Protein AF-A0A9R1XIL3-F1 (afdb_monomer)

Nearest PDB structures (foldseek):
  7jl5-assembly1_A  TM=6.194E-01  e=5.995E-02  Homo sapiens
  8i9v-assembly1_Ce  TM=3.393E-01  e=4.135E+00  Thermochaetoides thermophila DSM 1495

Organism: Lactuca sativa (NCBI:txid4236)

Radius of gyration: 28.96 Å; Cα contacts (8 Å, |Δi|>4): 85; chains: 1; bounding box: 72×38×78 Å

Solvent-accessible surface area (backbone atoms only — not comparable to full-atom values): 6858 Å² total; per-residue (Å²): 138,89,82,82,88,82,84,80,81,82,88,71,91,71,90,77,72,86,70,82,88,49,59,33,92,82,68,47,66,36,54,79,48,65,36,80,46,92,90,44,65,69,46,45,30,32,30,36,79,45,49,82,43,98,80,34,47,78,68,41,70,45,50,51,66,59,53,52,50,52,51,50,51,52,53,50,51,53,53,50,53,50,50,50,52,52,50,51,54,49,49,52,51,52,54,52,50,53,52,50,51,51,51,52,52,53,53,54,62,75,74,106

Foldseek 3Di:
DDDDDDDDDPPDDDDPPPDDQDADPVRDTWDKDADVDPVRHRFIKTADPCCVPPVSPRGDIDTPVVVVVVVVVVVVVVVVVVVVVVVVVVVVVVVVVVVVVVVVVVVVVVVD

Mean predicted aligned error: 10.84 Å

Structure (mmCIF, N/CA/C/O backbone):
data_AF-A0A9R1XIL3-F1
#
_entry.id   AF-A0A9R1XIL3-F1
#
loop_
_atom_site.group_PDB
_atom_site.id
_atom_site.type_symbol
_atom_site.label_atom_id
_atom_site.label_alt_id
_atom_site.label_comp_id
_atom_site.label_asym_id
_atom_site.label_entity_id
_atom_site.label_seq_id
_atom_site.pdbx_PDB_ins_code
_atom_site.Cartn_x
_atom_site.Cartn_y
_atom_site.Cartn_z
_atom_site.occupancy
_atom_site.B_iso_or_equiv
_atom_site.auth_seq_id
_atom_site.auth_comp_id
_atom_site.auth_asym_id
_atom_site.auth_atom_id
_atom_site.pdbx_PDB_model_num
ATOM 1 N N . MET A 1 1 ? -32.771 24.703 29.800 1.00 38.25 1 MET A N 1
ATOM 2 C CA . MET A 1 1 ? -31.981 23.903 30.759 1.00 38.25 1 MET A CA 1
ATOM 3 C C . MET A 1 1 ? -30.747 23.405 30.033 1.00 38.25 1 MET A C 1
ATOM 5 O O . MET A 1 1 ? -30.868 22.842 28.956 1.00 38.25 1 MET A O 1
ATOM 9 N N . THR A 1 2 ? -29.577 23.759 30.549 1.00 43.16 2 THR A N 1
ATOM 10 C CA . THR A 1 2 ? -28.245 23.519 29.982 1.00 43.16 2 THR A CA 1
ATOM 11 C C . THR A 1 2 ? -27.745 22.114 30.312 1.00 43.16 2 THR A C 1
ATOM 13 O O . THR A 1 2 ? -27.770 21.751 31.485 1.00 43.16 2 THR A O 1
ATOM 16 N N . THR A 1 3 ? -27.179 21.382 29.349 1.00 45.28 3 THR A N 1
ATOM 17 C CA . THR A 1 3 ? -26.292 20.242 29.646 1.00 45.28 3 THR A CA 1
ATOM 18 C C . THR A 1 3 ? -25.033 20.297 28.781 1.00 45.28 3 THR A C 1
ATOM 20 O O . THR A 1 3 ? -24.998 19.872 27.632 1.00 45.28 3 THR A O 1
ATOM 23 N N . SER A 1 4 ? -24.041 20.954 29.375 1.00 42.41 4 SER A N 1
ATOM 24 C CA . SER A 1 4 ? -22.590 20.753 29.364 1.00 42.41 4 SER A CA 1
ATOM 25 C C . SER A 1 4 ? -21.935 19.914 28.256 1.00 42.41 4 SER A C 1
ATOM 27 O O . SER A 1 4 ? -22.138 18.711 28.140 1.00 42.41 4 SER A O 1
ATOM 29 N N . LYS A 1 5 ? -21.012 20.579 27.547 1.00 46.72 5 LYS A N 1
ATOM 30 C CA . LYS A 1 5 ? -19.956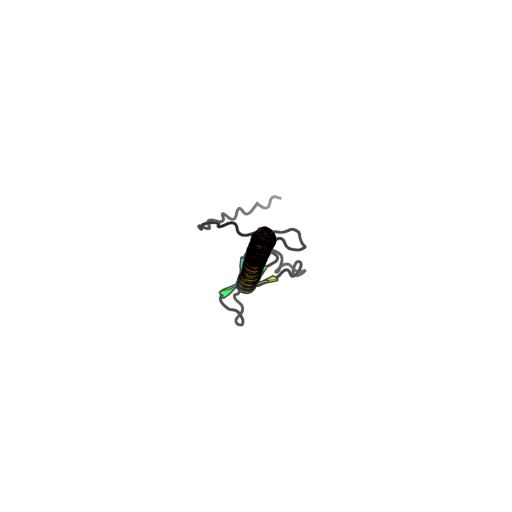 20.005 26.704 1.00 46.72 5 LYS A CA 1
ATOM 31 C C . LYS A 1 5 ? -18.963 19.196 27.548 1.00 46.72 5 LYS A C 1
ATOM 33 O O . LYS A 1 5 ? -18.369 19.736 28.480 1.00 46.72 5 LYS A O 1
ATOM 38 N N . SER A 1 6 ? -18.715 17.950 27.161 1.00 43.72 6 SER A N 1
ATOM 39 C CA . SER A 1 6 ? -17.647 17.111 27.716 1.00 43.72 6 SER A CA 1
ATOM 40 C C . SER A 1 6 ? -16.354 17.324 26.919 1.00 43.72 6 SER A C 1
ATOM 42 O O . SER A 1 6 ? -16.236 16.852 25.791 1.00 43.72 6 SER A O 1
ATOM 44 N N . ASN A 1 7 ? -15.373 18.031 27.489 1.00 50.66 7 ASN A N 1
ATOM 45 C CA . ASN A 1 7 ? -14.013 18.101 26.944 1.00 50.66 7 ASN A CA 1
ATOM 46 C C . ASN A 1 7 ? -13.231 16.848 27.361 1.00 50.66 7 ASN A C 1
ATOM 48 O O . ASN A 1 7 ? -12.761 16.756 28.495 1.00 50.66 7 ASN A O 1
ATOM 52 N N . SER A 1 8 ? -13.048 15.893 26.450 1.00 51.28 8 SER A N 1
ATOM 53 C CA . SER A 1 8 ? -12.093 14.800 26.643 1.00 51.28 8 SER A CA 1
ATOM 54 C C . SER A 1 8 ? -10.705 15.237 26.166 1.00 51.28 8 SER A C 1
ATOM 56 O O . SER A 1 8 ? -10.421 15.260 24.967 1.00 51.28 8 SER A O 1
ATOM 58 N N . SER A 1 9 ? -9.835 15.593 27.110 1.00 46.09 9 SER A N 1
ATOM 59 C CA . SER A 1 9 ? -8.418 15.867 26.858 1.00 46.09 9 SER A CA 1
ATOM 60 C C . SER A 1 9 ? -7.705 14.594 26.395 1.00 46.09 9 SER A C 1
ATOM 62 O O . SER A 1 9 ? -7.469 13.675 27.180 1.00 46.09 9 SER A O 1
ATOM 64 N N . TRP A 1 10 ? -7.355 14.530 25.110 1.00 48.75 10 TRP A N 1
ATOM 65 C CA . TRP A 1 10 ? -6.632 13.399 24.530 1.00 48.75 10 TRP A CA 1
ATOM 66 C C . TRP A 1 10 ? -5.122 13.584 24.717 1.00 48.75 10 TRP A C 1
ATOM 68 O O . TRP A 1 10 ? -4.408 14.058 23.834 1.00 48.75 10 TRP A O 1
ATOM 78 N N . SER A 1 11 ? -4.620 13.204 25.888 1.00 56.59 11 SER A N 1
ATOM 79 C CA . SER A 1 11 ? -3.183 13.168 26.176 1.00 56.59 11 SER A CA 1
ATOM 80 C C . SER A 1 11 ? -2.587 11.861 25.649 1.00 56.59 11 SER A C 1
ATOM 82 O O . SER A 1 11 ? -2.414 10.896 26.387 1.00 56.59 11 SER A O 1
ATOM 84 N N . GLY A 1 12 ? -2.325 11.807 24.342 1.00 40.25 12 GLY A N 1
ATOM 85 C CA . GLY A 1 12 ? -1.684 10.674 23.675 1.00 40.25 12 GLY A CA 1
ATOM 86 C C . GLY A 1 12 ? -0.361 11.086 23.045 1.00 40.25 12 GLY A C 1
ATOM 87 O O . GLY A 1 12 ? -0.332 11.623 21.938 1.00 40.25 12 GLY A O 1
ATOM 88 N N . THR A 1 13 ? 0.738 10.822 23.747 1.00 56.88 13 THR A N 1
ATOM 89 C CA . THR A 1 13 ? 2.096 10.831 23.195 1.00 56.88 13 THR A CA 1
ATOM 90 C C . THR A 1 13 ? 2.171 9.913 21.970 1.00 56.88 13 THR A C 1
ATOM 92 O O . THR A 1 13 ? 1.658 8.800 22.007 1.00 56.88 13 THR A O 1
ATOM 95 N N . SER A 1 14 ? 2.799 10.367 20.876 1.00 42.88 14 SER A N 1
ATOM 96 C CA . SER A 1 14 ? 3.638 9.552 19.972 1.00 42.88 14 SER A CA 1
ATOM 97 C C . SER A 1 14 ? 3.781 10.206 18.594 1.00 42.88 14 SER A C 1
ATOM 99 O O . SER A 1 14 ? 2.797 10.415 17.887 1.00 42.88 14 SER A O 1
ATOM 101 N N . ARG A 1 15 ? 5.037 10.490 18.221 1.00 48.03 15 ARG A N 1
ATOM 102 C CA . ARG A 1 15 ? 5.623 10.367 16.871 1.00 48.03 15 ARG A CA 1
ATOM 103 C C . ARG A 1 15 ? 4.607 10.063 15.754 1.00 48.03 15 ARG A C 1
ATOM 105 O O . ARG A 1 15 ? 4.517 8.934 15.272 1.00 48.03 15 ARG A O 1
ATOM 112 N N . ARG A 1 16 ? 3.853 11.069 15.302 1.00 48.88 16 ARG A N 1
ATOM 113 C CA . ARG A 1 16 ? 2.944 10.923 14.159 1.00 48.88 16 ARG A CA 1
ATOM 114 C C . ARG A 1 16 ? 3.759 10.938 12.866 1.00 48.88 16 ARG A C 1
ATOM 116 O O . ARG A 1 16 ? 3.867 11.961 12.203 1.00 48.88 16 ARG A O 1
ATOM 123 N N . LYS A 1 17 ? 4.325 9.789 12.485 1.00 51.31 17 LYS A N 1
ATOM 124 C CA . LYS A 1 17 ? 4.552 9.509 11.061 1.00 51.31 17 LYS A CA 1
ATOM 125 C C . LYS A 1 17 ? 3.171 9.507 10.410 1.00 51.31 17 LYS A C 1
ATOM 127 O O . LYS A 1 17 ? 2.375 8.636 10.739 1.00 51.31 17 LYS A O 1
ATOM 132 N N . ASN A 1 18 ? 2.905 10.531 9.602 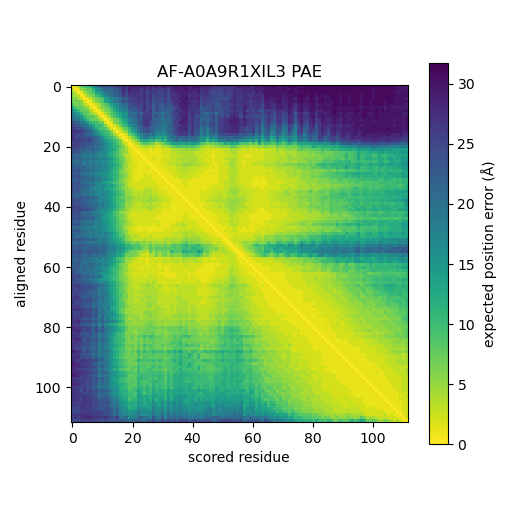1.00 53.12 18 ASN A N 1
ATOM 133 C CA . ASN A 1 18 ? 1.790 10.718 8.669 1.00 53.12 18 ASN A CA 1
ATOM 134 C C . ASN A 1 18 ? 0.873 9.485 8.503 1.00 53.12 18 ASN A C 1
ATOM 136 O O . ASN A 1 18 ? 1.021 8.728 7.547 1.00 53.12 18 ASN A O 1
ATOM 140 N N . ARG A 1 19 ? -0.040 9.243 9.454 1.00 65.25 19 ARG A N 1
ATOM 141 C CA . ARG A 1 19 ? -1.089 8.236 9.270 1.00 65.25 19 ARG A CA 1
ATOM 142 C C . ARG A 1 19 ? -2.160 8.886 8.416 1.00 65.25 19 ARG A C 1
ATOM 144 O O . ARG A 1 19 ? -2.687 9.926 8.803 1.00 65.25 19 ARG A O 1
ATOM 151 N N . GLU A 1 20 ? -2.437 8.275 7.275 1.00 76.44 20 GLU A N 1
ATOM 152 C CA . GLU A 1 20 ? -3.514 8.670 6.378 1.00 76.44 20 GLU A CA 1
ATOM 153 C C . GLU A 1 20 ? -4.831 8.828 7.155 1.00 76.44 20 GLU A C 1
ATOM 155 O O . GLU A 1 20 ? -5.182 8.000 8.010 1.00 76.44 20 GLU A O 1
ATOM 160 N N . ILE A 1 21 ? -5.523 9.941 6.900 1.00 87.06 21 ILE A N 1
ATOM 161 C CA . ILE A 1 21 ? -6.828 10.231 7.494 1.00 87.06 21 ILE A CA 1
ATOM 162 C C . ILE A 1 21 ? -7.866 9.464 6.679 1.00 87.06 21 ILE A C 1
ATOM 164 O O . ILE A 1 21 ? -8.308 9.924 5.632 1.00 87.06 21 ILE A O 1
ATOM 168 N N . ILE A 1 22 ? -8.253 8.294 7.176 1.00 90.69 22 ILE A N 1
ATOM 169 C CA . ILE A 1 22 ? -9.310 7.475 6.581 1.00 90.69 22 ILE A CA 1
ATOM 170 C C . ILE A 1 22 ? -10.657 7.909 7.158 1.00 90.69 22 ILE A C 1
ATOM 172 O O . ILE A 1 22 ? -10.791 8.070 8.376 1.00 90.69 22 ILE A O 1
ATOM 176 N N . ARG A 1 23 ? -11.647 8.098 6.282 1.00 94.38 23 ARG A N 1
ATOM 177 C CA . ARG A 1 23 ? -13.030 8.437 6.636 1.00 94.38 23 ARG A CA 1
ATOM 178 C C . ARG A 1 23 ? -13.968 7.302 6.249 1.00 94.38 23 ARG A C 1
ATOM 180 O O . ARG A 1 23 ? -13.727 6.620 5.256 1.00 94.38 23 ARG A O 1
ATOM 187 N N . CYS A 1 24 ? -15.026 7.108 7.026 1.00 94.81 24 CYS A N 1
ATOM 188 C CA . CYS A 1 24 ? -16.081 6.161 6.684 1.00 94.81 24 CYS A CA 1
ATOM 189 C C . CYS A 1 24 ? -17.134 6.817 5.782 1.00 94.81 24 CYS A C 1
ATOM 191 O O . CYS A 1 24 ? -17.077 8.019 5.518 1.00 94.81 24 CYS A O 1
ATOM 193 N N . SER A 1 25 ? -18.140 6.049 5.359 1.00 94.50 25 SER A N 1
ATOM 194 C CA . SER A 1 25 ? -19.252 6.557 4.545 1.00 94.50 25 SER A CA 1
ATOM 195 C C . SER A 1 25 ? -20.140 7.578 5.271 1.00 94.50 25 SER A C 1
ATOM 197 O O . SER A 1 25 ? -20.877 8.301 4.611 1.00 94.50 25 SER A O 1
ATOM 199 N N . CYS A 1 26 ? -20.043 7.696 6.602 1.00 92.81 26 CYS A N 1
ATOM 200 C CA . 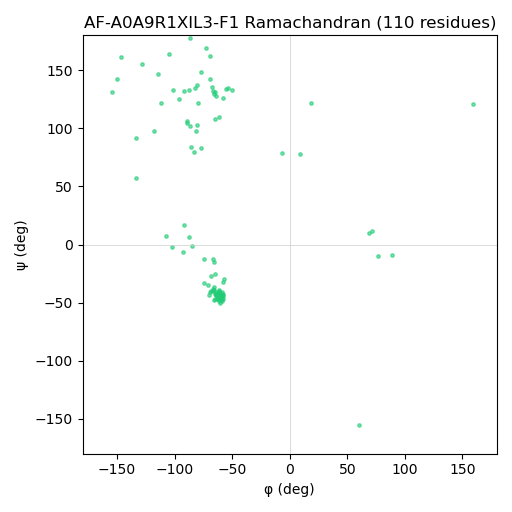CYS A 1 26 ? -20.670 8.790 7.360 1.00 92.81 26 CYS A CA 1
ATOM 201 C C . CYS A 1 26 ? -19.921 10.130 7.201 1.00 92.81 26 CYS A C 1
ATOM 203 O O . CYS A 1 26 ? -20.429 11.166 7.610 1.00 92.81 26 CYS A O 1
ATOM 205 N N . GLY A 1 27 ? -18.704 10.124 6.643 1.00 92.88 27 GLY A N 1
ATOM 206 C CA . GLY A 1 27 ? -17.818 11.292 6.553 1.00 92.88 27 GLY A CA 1
ATOM 207 C C . GLY A 1 27 ? -16.895 11.474 7.765 1.00 92.88 27 GLY A C 1
ATOM 208 O O . GLY A 1 27 ? -15.946 12.268 7.712 1.00 92.88 27 GLY A O 1
ATOM 209 N N . ASP A 1 28 ? -17.105 10.702 8.830 1.00 94.38 28 ASP A N 1
ATOM 210 C CA . ASP A 1 28 ? -16.317 10.770 10.057 1.00 94.38 28 ASP A CA 1
ATOM 211 C C . ASP A 1 28 ? -14.955 10.091 9.922 1.00 94.38 28 ASP A C 1
ATOM 213 O O . ASP A 1 28 ? -14.780 9.102 9.204 1.00 94.38 28 ASP A O 1
ATOM 217 N N . ILE A 1 29 ? -13.968 10.616 10.650 1.00 94.81 29 ILE A N 1
ATOM 218 C CA . ILE A 1 29 ? -12.630 10.020 10.723 1.00 94.81 29 ILE A CA 1
ATOM 219 C C . ILE A 1 29 ? -12.734 8.668 11.428 1.00 94.81 29 ILE A C 1
ATOM 221 O O . ILE A 1 29 ? -13.306 8.577 12.509 1.00 94.81 29 ILE A O 1
ATOM 225 N N . CYS A 1 30 ? -12.128 7.636 10.844 1.00 95.12 30 CYS A N 1
ATOM 226 C CA . CYS A 1 30 ? -12.076 6.298 11.422 1.00 95.12 30 CYS A CA 1
ATOM 227 C C . CYS A 1 30 ? -10.839 6.146 12.318 1.00 95.12 30 CYS A C 1
ATOM 229 O O . CYS A 1 30 ? -9.714 6.021 11.799 1.00 95.12 30 CYS A O 1
ATOM 231 N N . PRO A 1 31 ? -10.998 6.160 13.654 1.00 93.75 31 PRO A N 1
ATOM 232 C CA . PRO A 1 31 ? -9.893 5.916 14.565 1.00 93.75 31 PRO A CA 1
ATOM 233 C C . PRO A 1 31 ? -9.494 4.435 14.553 1.00 93.75 31 PRO A C 1
ATOM 235 O O . PRO A 1 31 ? -10.179 3.572 14.001 1.00 93.75 31 PRO A O 1
ATOM 238 N N . ILE A 1 32 ? -8.354 4.149 15.178 1.00 94.62 32 ILE A N 1
ATOM 239 C CA . ILE A 1 32 ? -7.884 2.781 15.391 1.00 94.62 32 ILE A CA 1
ATOM 240 C C . ILE A 1 32 ? -8.299 2.331 16.789 1.00 94.62 32 ILE A C 1
ATOM 242 O O . ILE A 1 32 ? -7.940 2.958 17.786 1.00 94.62 32 ILE A O 1
ATOM 246 N N . TYR A 1 33 ? -9.001 1.211 16.835 1.00 94.62 33 TYR A N 1
ATOM 247 C CA . TYR A 1 33 ? -9.437 0.504 18.024 1.00 94.62 33 TYR A CA 1
ATOM 248 C C . TYR A 1 33 ? -8.592 -0.749 18.258 1.00 94.62 33 TYR A C 1
ATOM 250 O O . TYR A 1 33 ? -7.899 -1.249 17.370 1.00 94.62 33 TYR A O 1
ATOM 258 N N . VAL A 1 34 ? -8.673 -1.276 19.478 1.00 96.69 34 VAL A N 1
ATOM 259 C CA . VAL A 1 34 ? -8.086 -2.560 19.868 1.00 96.69 34 VAL A CA 1
ATOM 260 C C . VAL A 1 34 ? -9.232 -3.521 20.154 1.00 96.69 34 VAL A C 1
ATOM 262 O O . VAL A 1 34 ? -10.070 -3.243 21.014 1.00 96.69 34 VAL A O 1
ATOM 265 N N . SER A 1 35 ? -9.278 -4.644 19.441 1.00 96.31 35 SER A N 1
ATOM 266 C CA . SER A 1 35 ? -10.292 -5.671 19.648 1.00 96.31 35 SER A CA 1
ATOM 267 C C . SER A 1 35 ? -10.148 -6.294 21.036 1.00 96.31 35 SER A C 1
ATOM 269 O O . SER A 1 35 ? -9.069 -6.713 21.458 1.00 96.31 35 SER A O 1
ATOM 271 N N . ARG A 1 36 ? -11.281 -6.369 21.735 1.00 95.75 36 ARG A N 1
ATOM 272 C CA . ARG A 1 36 ? -11.439 -7.051 23.028 1.00 95.75 36 ARG A CA 1
ATOM 273 C C . ARG A 1 36 ? -12.225 -8.356 22.893 1.00 95.75 36 ARG A C 1
ATOM 275 O O . ARG A 1 36 ? -12.595 -8.958 23.893 1.00 95.75 36 ARG A O 1
ATOM 282 N N . THR A 1 37 ? -12.513 -8.775 21.660 1.00 95.44 37 THR A N 1
ATOM 283 C CA . THR A 1 37 ? -13.246 -10.018 21.408 1.00 95.44 37 THR A CA 1
ATOM 284 C C . THR A 1 37 ? -12.375 -11.223 21.776 1.00 95.44 37 THR A C 1
ATOM 286 O O . THR A 1 37 ? -11.177 -11.197 21.478 1.00 95.44 37 THR A O 1
ATOM 289 N N . PRO A 1 38 ? -12.945 -12.304 22.343 1.00 97.31 38 PRO A N 1
ATOM 290 C CA . PRO A 1 38 ? -12.189 -13.525 22.632 1.00 97.31 38 PRO A CA 1
ATOM 291 C C . PRO A 1 38 ? -11.517 -14.133 21.394 1.00 97.31 38 PRO A C 1
ATOM 293 O O . PRO A 1 38 ? -10.463 -14.747 21.504 1.00 97.31 38 PRO A O 1
ATOM 296 N N . LYS A 1 39 ? -12.109 -13.937 20.207 1.00 97.44 39 LYS A N 1
ATOM 297 C CA . LYS A 1 39 ? -11.587 -14.441 18.929 1.00 97.44 39 LYS A CA 1
ATOM 298 C C . LYS A 1 39 ? -10.372 -13.658 18.420 1.00 97.44 39 LYS A C 1
ATOM 300 O O . LYS A 1 39 ? -9.514 -14.244 17.774 1.00 97.44 39 LYS A O 1
ATOM 305 N N . ASN A 1 40 ? -10.302 -12.348 18.680 1.00 96.81 40 ASN A N 1
ATOM 306 C CA . ASN A 1 40 ? -9.243 -11.476 18.157 1.00 96.81 40 ASN A CA 1
ATOM 307 C C . ASN A 1 40 ? -8.669 -10.563 19.259 1.00 96.81 40 ASN A C 1
ATOM 309 O O . ASN A 1 40 ? -8.742 -9.336 19.131 1.00 96.81 40 ASN A O 1
ATOM 313 N N . PRO A 1 41 ? -8.155 -11.100 20.374 1.00 97.44 41 PRO A N 1
ATOM 314 C CA . PRO A 1 41 ? -7.714 -10.281 21.496 1.00 97.44 41 PRO A CA 1
ATOM 315 C C . PRO A 1 41 ? -6.506 -9.422 21.101 1.00 97.44 41 PRO A C 1
ATOM 317 O O . PRO A 1 41 ? -5.530 -9.912 20.541 1.00 97.44 41 PRO A O 1
ATOM 320 N N . GLY A 1 42 ? -6.569 -8.117 21.367 1.00 97.44 42 GLY A N 1
ATOM 321 C CA . GLY A 1 42 ? -5.455 -7.192 21.140 1.00 97.44 42 GLY A CA 1
ATOM 322 C C . GLY A 1 42 ? -5.214 -6.786 19.679 1.00 97.44 42 GLY A C 1
ATOM 323 O O . GLY A 1 42 ? -4.451 -5.847 19.437 1.00 97.44 42 GLY A O 1
ATOM 324 N N . ARG A 1 43 ? -5.873 -7.427 18.701 1.00 97.38 43 ARG A N 1
ATOM 325 C CA . ARG A 1 43 ? -5.727 -7.083 17.277 1.00 97.38 43 ARG A CA 1
ATOM 326 C C . ARG A 1 43 ? -6.316 -5.698 17.001 1.00 97.38 43 ARG A C 1
ATOM 328 O O . ARG A 1 43 ? -7.390 -5.362 17.501 1.00 97.38 43 ARG A O 1
ATOM 335 N N . LYS A 1 44 ? -5.609 -4.874 16.227 1.00 96.94 44 LYS A N 1
ATOM 336 C CA . LYS A 1 44 ? -6.011 -3.488 15.945 1.00 96.94 44 LYS A CA 1
ATOM 337 C C . LYS A 1 44 ? -6.850 -3.412 14.683 1.00 96.94 44 LYS A C 1
ATOM 339 O O . LYS A 1 44 ? -6.430 -3.921 13.650 1.00 96.94 44 LYS A O 1
ATOM 344 N N . PHE A 1 45 ? -7.971 -2.711 14.755 1.00 95.56 45 PHE A N 1
ATOM 345 C CA . PHE A 1 45 ? -8.822 -2.439 13.603 1.00 95.56 45 PHE A CA 1
ATOM 346 C C . PHE A 1 45 ? -9.116 -0.952 13.499 1.00 95.56 45 PHE A C 1
ATOM 348 O O . PHE A 1 45 ? -9.087 -0.225 14.490 1.00 95.56 45 PHE A O 1
ATOM 355 N N . ARG A 1 46 ? -9.414 -0.505 12.293 1.00 95.06 46 ARG A N 1
ATOM 356 C CA . ARG A 1 46 ? -9.955 0.806 11.999 1.00 95.06 46 ARG A CA 1
ATOM 357 C C . ARG A 1 46 ? -11.452 0.661 11.756 1.00 95.06 46 ARG A C 1
ATOM 359 O O . ARG A 1 46 ? -11.863 -0.260 11.058 1.00 95.06 46 ARG A O 1
ATOM 366 N N . GLY A 1 47 ? -12.266 1.521 12.360 1.00 93.81 47 GLY A N 1
ATOM 367 C CA . GLY A 1 47 ? -13.721 1.380 12.292 1.00 93.81 47 GLY A CA 1
ATOM 368 C C . GLY A 1 47 ? -14.463 2.708 12.292 1.00 93.81 47 GLY A C 1
ATOM 369 O O . GLY A 1 47 ? -13.900 3.731 12.689 1.00 93.81 47 GLY A O 1
ATOM 370 N N . CYS A 1 48 ? -15.722 2.685 11.847 1.00 95.50 48 CYS A N 1
ATOM 371 C CA . CYS A 1 48 ? -16.643 3.811 12.010 1.00 95.50 48 CYS A CA 1
ATOM 372 C C . CYS A 1 48 ? -16.731 4.185 13.500 1.00 95.50 48 CYS A C 1
ATOM 374 O O . CYS A 1 48 ? -16.883 3.278 14.316 1.00 95.50 48 CYS A O 1
ATOM 376 N N . PRO A 1 49 ? -16.655 5.471 13.887 1.00 95.00 49 PRO A N 1
ATOM 377 C CA . PRO A 1 49 ? -16.774 5.851 15.294 1.00 95.00 49 PRO A CA 1
ATOM 378 C C . PRO A 1 49 ? -18.153 5.559 15.896 1.00 95.00 49 PRO A C 1
ATOM 380 O O . PRO A 1 49 ? -18.244 5.288 17.089 1.00 95.00 49 PRO A O 1
ATOM 383 N N . ASN A 1 50 ? -19.178 5.516 15.049 1.00 94.50 50 ASN A N 1
ATOM 384 C CA . ASN A 1 50 ? -20.587 5.341 15.404 1.00 94.50 50 ASN A CA 1
ATOM 385 C C . ASN A 1 50 ? -21.011 3.857 15.399 1.00 94.50 50 ASN A C 1
ATOM 387 O O . ASN A 1 50 ? -22.188 3.532 15.311 1.00 94.50 50 ASN A O 1
ATOM 391 N N . TYR A 1 51 ? -20.056 2.917 15.436 1.00 89.94 51 TYR A N 1
ATOM 392 C CA . TYR A 1 51 ? -20.334 1.476 15.307 1.00 89.94 51 TYR A CA 1
ATOM 393 C C . TYR A 1 51 ? -21.140 0.868 16.469 1.00 89.94 51 TYR A C 1
ATOM 395 O O . TYR A 1 51 ? -21.562 -0.282 16.374 1.00 89.94 51 TYR A O 1
ATOM 403 N N . GLN A 1 52 ? -21.287 1.597 17.580 1.00 87.31 52 GLN A N 1
ATOM 404 C CA . GLN A 1 52 ? -22.071 1.187 18.752 1.00 87.31 52 GLN A CA 1
ATOM 405 C C . GLN A 1 52 ? -23.440 1.872 18.824 1.00 87.31 52 GLN A C 1
ATOM 407 O O . GLN A 1 52 ? -24.189 1.600 19.760 1.00 87.31 52 GLN A O 1
ATOM 412 N N . ASP A 1 53 ? -23.750 2.761 17.880 1.00 90.19 53 ASP A N 1
ATOM 413 C CA . ASP A 1 53 ? -25.043 3.437 17.837 1.00 90.19 53 ASP A CA 1
ATOM 414 C C . ASP A 1 53 ? -26.144 2.429 17.472 1.00 90.19 53 ASP A C 1
ATOM 416 O O . ASP A 1 53 ? -25.857 1.352 16.945 1.00 90.19 53 ASP A O 1
ATOM 420 N N . GLU A 1 54 ? -27.409 2.766 17.740 1.00 82.62 54 GLU A N 1
ATOM 421 C CA . GLU A 1 54 ? -28.544 1.846 17.544 1.00 82.62 54 GLU A CA 1
ATOM 422 C C . GLU A 1 54 ? -28.658 1.335 16.096 1.00 82.62 54 GLU A C 1
ATOM 424 O O . GLU A 1 54 ? -29.001 0.174 15.876 1.00 82.62 54 GLU A O 1
ATOM 429 N N . ASP A 1 55 ? -28.264 2.160 15.122 1.00 85.06 55 ASP A N 1
ATOM 430 C CA . ASP A 1 55 ? -28.237 1.812 13.697 1.00 85.06 55 ASP A CA 1
ATOM 431 C C . ASP A 1 55 ? -26.948 1.076 13.262 1.00 85.06 55 ASP A C 1
ATOM 433 O O . ASP A 1 55 ? -26.791 0.725 12.093 1.00 85.06 55 ASP A O 1
ATOM 437 N N . GLY A 1 56 ? -25.988 0.855 14.171 1.00 78.69 56 GLY A N 1
ATOM 438 C CA . GLY A 1 56 ? -24.709 0.181 13.896 1.00 78.69 56 GLY A CA 1
ATOM 439 C C . GLY A 1 56 ? -23.708 0.996 13.061 1.00 78.69 56 GLY A C 1
ATOM 440 O O . GLY A 1 56 ? -22.698 0.462 12.583 1.00 78.69 56 GLY A O 1
ATOM 441 N N . GLY A 1 57 ? -23.967 2.293 12.868 1.00 89.56 57 GLY A N 1
ATOM 442 C CA . GLY A 1 57 ? -23.185 3.164 11.991 1.00 89.56 57 GLY A CA 1
ATOM 443 C C . GLY A 1 57 ? -23.191 2.684 10.530 1.00 89.56 57 GLY A C 1
ATOM 444 O O . GLY A 1 57 ? -24.084 1.973 10.086 1.00 89.56 57 GLY A O 1
ATOM 445 N N . CYS A 1 58 ? -22.171 3.047 9.744 1.00 94.38 58 CYS A N 1
ATOM 446 C CA . CYS A 1 58 ? -22.059 2.584 8.346 1.00 94.38 58 CYS A CA 1
ATOM 447 C C . CYS A 1 58 ? -21.328 1.239 8.175 1.00 94.38 58 CYS A C 1
ATOM 449 O O . CYS A 1 58 ? -21.000 0.863 7.051 1.00 94.38 58 CYS A O 1
ATOM 451 N N . GLY A 1 59 ? -20.982 0.549 9.268 1.00 92.88 59 GLY A N 1
ATOM 452 C CA . GLY A 1 59 ? -20.290 -0.744 9.212 1.00 92.88 59 GLY A CA 1
ATOM 453 C C . GLY A 1 59 ? -18.839 -0.713 8.706 1.00 92.88 59 GLY A C 1
ATOM 454 O O . GLY A 1 59 ? -18.260 -1.773 8.478 1.00 92.88 59 GLY A O 1
ATOM 455 N N . HIS A 1 60 ? -18.217 0.463 8.533 1.00 94.75 60 HIS A N 1
ATOM 456 C CA . HIS A 1 60 ? -16.807 0.540 8.132 1.00 94.75 60 HIS A CA 1
ATOM 457 C C . HIS A 1 60 ? -15.911 -0.193 9.138 1.00 94.75 60 HIS A C 1
ATOM 459 O O . HIS A 1 60 ? -15.930 0.123 10.331 1.00 94.75 60 HIS A O 1
ATOM 465 N N . PHE A 1 61 ? -15.103 -1.127 8.635 1.00 94.75 61 PHE A N 1
ATOM 466 C CA . PHE A 1 61 ? -14.195 -1.959 9.413 1.00 94.75 61 PHE A CA 1
ATOM 467 C C . PHE A 1 61 ? -13.027 -2.436 8.538 1.00 94.75 61 PHE A C 1
ATOM 469 O O . PHE A 1 61 ? -13.254 -2.963 7.450 1.00 94.75 61 PHE A O 1
ATOM 476 N N . LYS A 1 62 ? -11.786 -2.301 9.018 1.00 95.00 62 LYS A N 1
ATOM 477 C CA . LYS A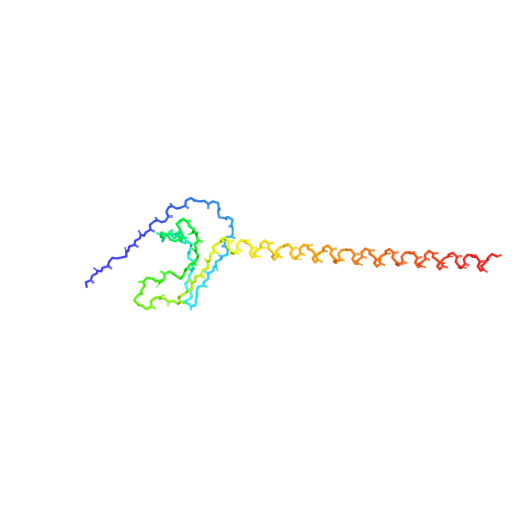 1 62 ? -10.596 -2.879 8.376 1.00 95.00 62 LYS A CA 1
ATOM 478 C C . LYS A 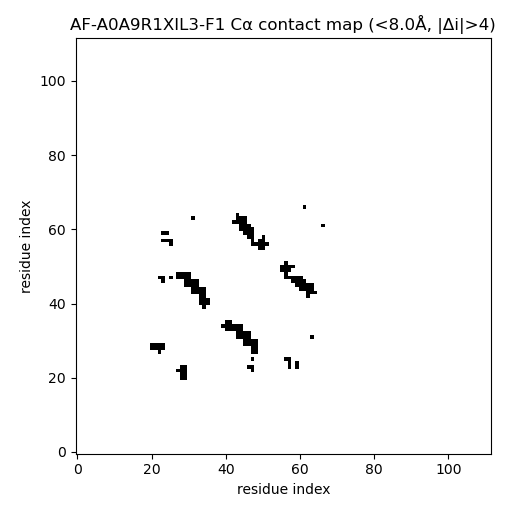1 62 ? -9.518 -3.217 9.403 1.00 95.00 62 LYS A C 1
ATOM 480 O O . LYS A 1 62 ? -9.344 -2.491 10.382 1.00 95.00 62 LYS A O 1
ATOM 485 N N . TRP A 1 63 ? -8.800 -4.320 9.218 1.00 96.50 63 TRP A N 1
ATOM 486 C CA . TRP A 1 63 ? -7.695 -4.677 10.104 1.00 96.50 63 TRP A CA 1
ATOM 487 C C . TRP A 1 63 ? -6.415 -3.913 9.745 1.00 96.50 63 TRP A C 1
ATOM 489 O O . TRP A 1 63 ? -6.065 -3.768 8.578 1.00 96.50 63 TRP A O 1
ATOM 499 N N . VAL A 1 64 ? -5.700 -3.425 10.764 1.00 94.50 64 VAL A N 1
ATOM 500 C CA . VAL A 1 64 ? -4.508 -2.582 10.558 1.00 94.50 64 VAL A CA 1
ATOM 501 C C . VAL A 1 64 ? -3.321 -3.381 10.013 1.00 94.50 64 VAL A C 1
ATOM 503 O O . VAL A 1 64 ? -2.542 -2.854 9.230 1.00 94.50 64 VAL A O 1
ATOM 506 N N . ASP A 1 65 ? -3.168 -4.638 10.419 1.00 94.00 65 ASP A N 1
ATOM 507 C CA . ASP A 1 65 ? -2.117 -5.528 9.910 1.00 94.00 65 ASP A CA 1
ATOM 508 C C . ASP A 1 65 ? -2.345 -5.906 8.437 1.00 94.00 65 ASP A C 1
ATOM 510 O O . ASP A 1 65 ? -1.406 -5.870 7.650 1.00 94.00 65 ASP A O 1
ATOM 514 N N . GLU A 1 66 ? -3.593 -6.159 8.039 1.00 94.81 66 GLU A N 1
ATOM 515 C CA . GLU A 1 66 ? -3.962 -6.377 6.632 1.00 94.81 66 GLU A CA 1
ATOM 516 C C . GLU A 1 66 ? -3.675 -5.133 5.772 1.00 94.81 66 GLU A C 1
ATOM 518 O O . GLU A 1 66 ? -3.098 -5.257 4.693 1.00 94.81 66 GLU A O 1
ATOM 523 N N . GLU A 1 67 ? -3.986 -3.923 6.261 1.00 90.38 67 GLU A N 1
ATOM 524 C CA . GLU A 1 67 ? -3.599 -2.665 5.592 1.00 90.38 67 GLU A CA 1
ATOM 525 C C . GLU A 1 67 ? -2.074 -2.554 5.404 1.00 90.38 67 GLU A C 1
ATOM 527 O O . GLU A 1 67 ? -1.595 -2.133 4.348 1.00 90.38 67 GLU A O 1
ATOM 532 N N . GLU A 1 68 ? -1.294 -2.920 6.425 1.00 90.25 68 GLU A N 1
ATOM 533 C CA . GLU A 1 68 ? 0.171 -2.882 6.367 1.00 90.25 68 GLU A CA 1
ATOM 534 C C . GLU A 1 68 ? 0.737 -3.898 5.360 1.00 90.25 68 GLU A C 1
ATOM 536 O O . GLU A 1 68 ? 1.690 -3.583 4.634 1.00 90.25 68 GLU A O 1
ATOM 541 N N . ASP A 1 69 ? 0.143 -5.088 5.279 1.00 93.94 69 ASP A N 1
ATOM 542 C CA . ASP A 1 69 ? 0.526 -6.132 4.329 1.00 93.94 69 ASP A CA 1
ATOM 543 C C . ASP A 1 69 ? 0.165 -5.762 2.886 1.00 93.94 69 ASP A C 1
ATOM 545 O O . ASP A 1 69 ? 1.011 -5.888 1.993 1.00 93.94 69 ASP A O 1
ATOM 549 N N . GLU A 1 70 ? -1.032 -5.218 2.653 1.00 92.88 70 GLU A N 1
ATOM 550 C CA . GLU A 1 70 ? -1.443 -4.668 1.356 1.00 92.88 70 GLU A CA 1
ATOM 551 C C . GLU A 1 70 ? -0.486 -3.560 0.898 1.00 92.88 70 GLU A C 1
ATOM 553 O O . GLU A 1 70 ? 0.003 -3.577 -0.236 1.00 92.88 70 GLU A O 1
ATOM 558 N N . PHE A 1 71 ? -0.143 -2.625 1.791 1.00 91.62 71 PHE A N 1
ATOM 559 C CA . PHE A 1 71 ? 0.799 -1.549 1.485 1.00 91.62 71 PHE A CA 1
ATOM 560 C C . PHE A 1 71 ? 2.192 -2.090 1.138 1.00 91.62 71 PHE A C 1
ATOM 562 O O . PHE A 1 71 ? 2.843 -1.625 0.195 1.00 91.62 71 PHE A O 1
ATOM 569 N N . ARG A 1 72 ? 2.666 -3.101 1.874 1.00 93.81 72 ARG A N 1
ATOM 570 C CA . ARG A 1 72 ? 3.947 -3.762 1.600 1.00 93.81 72 ARG A CA 1
ATOM 571 C C . ARG A 1 72 ? 3.930 -4.474 0.249 1.00 93.81 72 ARG A C 1
ATOM 573 O O . ARG A 1 72 ? 4.911 -4.367 -0.491 1.00 93.81 72 ARG A O 1
ATOM 580 N N . ALA A 1 73 ? 2.848 -5.176 -0.076 1.00 95.56 73 ALA A N 1
ATOM 581 C CA . ALA A 1 73 ? 2.677 -5.860 -1.352 1.00 95.56 73 ALA A CA 1
ATOM 582 C C . ALA A 1 73 ? 2.659 -4.861 -2.517 1.00 95.56 73 ALA A C 1
ATOM 584 O O . ALA A 1 73 ? 3.415 -5.024 -3.476 1.00 95.56 73 ALA A O 1
ATOM 585 N N . PHE A 1 74 ? 1.896 -3.774 -2.389 1.00 95.06 74 PHE A N 1
ATOM 586 C CA . PHE A 1 74 ? 1.854 -2.697 -3.374 1.00 95.06 74 PHE A CA 1
ATOM 587 C C . PHE A 1 74 ? 3.233 -2.059 -3.583 1.00 95.06 74 PHE A C 1
ATOM 589 O O . PHE A 1 74 ? 3.705 -1.930 -4.712 1.00 95.06 74 PHE A O 1
ATOM 596 N N . LYS A 1 75 ? 3.945 -1.740 -2.497 1.00 95.81 75 LYS A N 1
ATOM 597 C CA . LYS A 1 75 ? 5.308 -1.196 -2.572 1.00 95.81 75 LYS A CA 1
ATOM 598 C C . LYS A 1 75 ? 6.284 -2.167 -3.236 1.00 95.81 75 LYS A C 1
ATOM 600 O O . LYS A 1 75 ? 7.144 -1.744 -4.007 1.00 95.81 75 LYS A O 1
ATOM 605 N N . LYS A 1 76 ? 6.169 -3.467 -2.951 1.00 97.31 76 LYS A N 1
ATOM 606 C CA . LYS A 1 76 ? 6.967 -4.499 -3.623 1.00 97.31 76 LYS A CA 1
ATOM 607 C C . LYS A 1 76 ? 6.683 -4.504 -5.125 1.00 97.31 76 LYS A C 1
ATOM 609 O O . LYS A 1 76 ? 7.636 -4.518 -5.897 1.00 97.31 76 LYS A O 1
ATOM 614 N N . GLN A 1 77 ? 5.414 -4.430 -5.524 1.00 96.81 77 GLN A N 1
ATOM 615 C CA . GLN A 1 77 ? 5.019 -4.377 -6.930 1.00 96.81 77 GLN A CA 1
ATOM 616 C C . GLN A 1 77 ? 5.586 -3.140 -7.638 1.00 96.81 77 GLN A C 1
ATOM 618 O O . GLN A 1 77 ? 6.182 -3.275 -8.702 1.00 96.81 77 GLN A O 1
ATOM 623 N N . LEU A 1 78 ? 5.488 -1.956 -7.026 1.00 96.31 78 LEU A N 1
ATOM 624 C CA . LEU A 1 78 ? 6.078 -0.726 -7.566 1.00 96.31 78 LEU A CA 1
ATOM 625 C C . LEU A 1 78 ? 7.595 -0.841 -7.748 1.00 96.31 78 LEU A C 1
ATOM 627 O O . LEU A 1 78 ? 8.126 -0.448 -8.781 1.00 96.31 78 LEU A O 1
ATOM 631 N N . ASN A 1 79 ? 8.294 -1.410 -6.766 1.00 97.44 79 ASN A N 1
ATOM 632 C CA . ASN A 1 79 ? 9.741 -1.594 -6.849 1.00 97.44 79 ASN A CA 1
ATOM 633 C C . ASN A 1 79 ? 10.141 -2.580 -7.955 1.00 97.44 79 ASN A C 1
ATOM 635 O O . ASN A 1 79 ? 11.176 -2.387 -8.587 1.00 97.44 79 ASN A O 1
ATOM 639 N N . LEU A 1 80 ? 9.358 -3.642 -8.173 1.00 96.44 80 LEU A N 1
ATOM 640 C CA . LEU A 1 80 ? 9.587 -4.577 -9.277 1.00 96.44 80 LEU A CA 1
ATOM 641 C C . LEU A 1 80 ? 9.375 -3.881 -10.620 1.00 96.44 80 LEU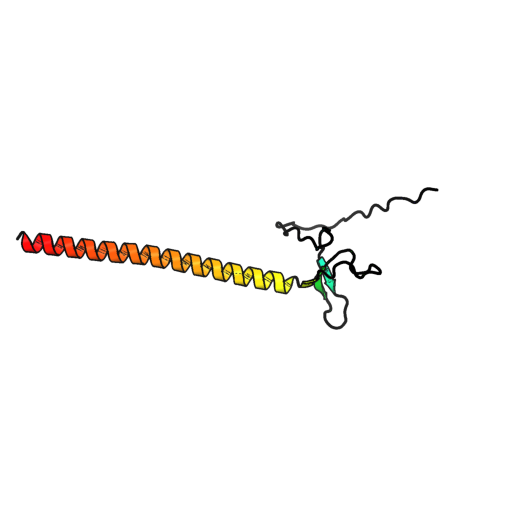 A C 1
ATOM 643 O O . LEU A 1 80 ? 10.266 -3.918 -11.455 1.00 96.44 80 LEU A O 1
ATOM 647 N N . GLN A 1 81 ? 8.273 -3.144 -10.772 1.00 96.50 81 GLN A N 1
ATOM 648 C CA . GLN A 1 81 ? 8.002 -2.357 -11.977 1.00 96.50 81 GLN A CA 1
ATOM 649 C C . GLN A 1 81 ? 9.099 -1.322 -12.259 1.00 96.50 81 GLN A C 1
ATOM 651 O O . GLN A 1 81 ? 9.514 -1.172 -13.402 1.00 96.50 81 GLN A O 1
ATOM 656 N N . HIS A 1 82 ? 9.617 -0.645 -11.230 1.00 96.94 82 HIS A N 1
ATOM 657 C CA . HIS A 1 82 ? 10.747 0.273 -11.384 1.00 96.94 82 HIS A CA 1
ATOM 658 C C . HIS A 1 82 ? 11.996 -0.443 -11.911 1.00 96.94 82 HIS A C 1
ATOM 660 O O . HIS A 1 82 ? 12.592 0.008 -12.884 1.00 96.94 82 HIS A O 1
ATOM 666 N N . LYS A 1 83 ? 12.351 -1.591 -11.320 1.00 96.06 83 LYS A N 1
ATOM 667 C CA . LYS A 1 83 ? 13.477 -2.415 -11.784 1.00 96.06 83 LYS A CA 1
ATOM 668 C C . LYS A 1 83 ? 13.275 -2.920 -13.212 1.00 96.06 83 LYS A C 1
ATOM 670 O O . LYS A 1 83 ? 14.227 -2.923 -13.988 1.00 96.06 83 LYS A O 1
ATOM 675 N N . ASP A 1 84 ? 12.054 -3.319 -13.565 1.00 96.56 84 ASP A N 1
ATOM 676 C CA . ASP A 1 84 ? 11.711 -3.764 -14.917 1.00 96.56 84 ASP A CA 1
ATOM 677 C C . ASP A 1 84 ? 11.935 -2.622 -15.917 1.00 96.56 84 ASP A C 1
ATOM 679 O O . ASP A 1 84 ? 12.637 -2.806 -16.911 1.00 96.56 84 ASP A O 1
ATOM 683 N N . ILE A 1 85 ? 11.431 -1.420 -15.620 1.00 97.62 85 ILE A N 1
ATOM 684 C CA . ILE A 1 85 ? 11.631 -0.222 -16.447 1.00 97.62 85 ILE A CA 1
ATOM 685 C C . ILE A 1 85 ? 13.123 0.098 -16.597 1.00 97.62 85 ILE A C 1
ATOM 687 O O . ILE A 1 85 ? 13.593 0.272 -17.722 1.00 97.62 85 ILE A O 1
ATOM 691 N N . GLU A 1 86 ? 13.884 0.120 -15.500 1.00 97.50 86 GLU A N 1
ATOM 692 C CA . GLU A 1 86 ? 15.332 0.363 -15.528 1.00 97.50 86 GLU A CA 1
ATOM 693 C C . GLU A 1 86 ? 16.063 -0.672 -16.391 1.00 97.50 86 GLU A C 1
ATOM 695 O O . GLU A 1 86 ? 16.898 -0.314 -17.223 1.00 97.50 86 GLU A O 1
ATOM 700 N N . SER A 1 87 ? 15.711 -1.954 -16.251 1.00 97.56 87 SER A N 1
ATOM 701 C CA . SER A 1 87 ? 16.319 -3.039 -17.022 1.00 97.56 87 SER A CA 1
ATOM 702 C C . SER A 1 87 ? 16.002 -2.942 -18.517 1.00 97.56 87 SER A C 1
ATOM 704 O O . SER A 1 87 ? 16.890 -3.142 -19.344 1.00 97.56 87 SER A O 1
ATOM 706 N N . VAL A 1 88 ? 14.773 -2.560 -18.883 1.00 97.44 88 VAL A N 1
ATOM 707 C CA . VAL A 1 88 ? 14.360 -2.362 -20.280 1.00 97.44 88 VAL A CA 1
ATOM 708 C C . VAL A 1 88 ? 15.051 -1.141 -20.881 1.00 97.44 88 VAL A C 1
ATOM 710 O O . VAL A 1 88 ? 15.490 -1.192 -22.032 1.00 97.44 88 VAL A O 1
ATOM 713 N N . MET A 1 89 ? 15.181 -0.049 -20.124 1.00 97.50 89 MET A N 1
ATOM 714 C CA . MET A 1 89 ? 15.932 1.129 -20.561 1.00 97.50 89 MET A CA 1
ATOM 715 C C . MET A 1 89 ? 17.404 0.784 -20.800 1.00 97.50 89 MET A C 1
ATOM 717 O O . MET A 1 89 ? 17.943 1.114 -21.857 1.00 97.50 89 MET A O 1
ATOM 721 N N . LEU A 1 90 ? 18.031 0.058 -19.872 1.00 97.69 90 LEU A N 1
ATOM 722 C CA . LEU A 1 90 ? 19.409 -0.405 -20.012 1.00 97.69 90 LEU A CA 1
ATOM 723 C C . LEU A 1 90 ? 19.579 -1.344 -21.214 1.00 97.69 90 LEU A C 1
ATOM 725 O O . LEU A 1 90 ? 20.497 -1.156 -22.010 1.00 97.69 90 LEU A O 1
ATOM 729 N N . LEU A 1 91 ? 18.677 -2.3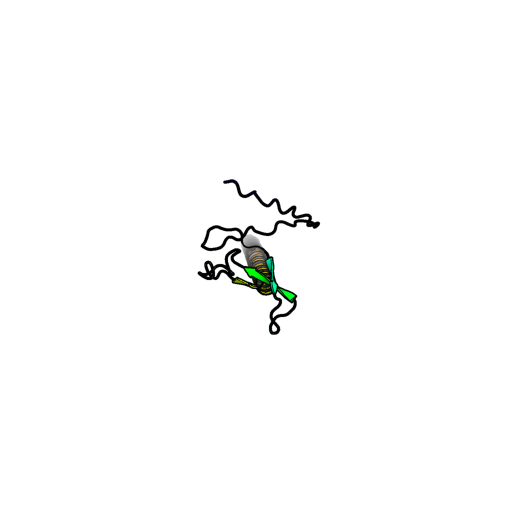14 -21.390 1.00 98.25 91 LEU A N 1
ATOM 730 C CA . LEU A 1 91 ? 18.707 -3.256 -22.510 1.00 98.25 91 LEU A CA 1
ATOM 731 C C . LEU A 1 91 ? 18.642 -2.523 -23.854 1.00 98.25 91 LEU A C 1
ATOM 733 O O . LEU A 1 91 ? 19.415 -2.829 -24.760 1.00 98.25 91 LEU A O 1
ATOM 737 N N . LYS A 1 92 ? 17.765 -1.518 -23.979 1.00 97.88 92 LYS A N 1
ATOM 738 C CA . LYS A 1 92 ? 17.665 -0.693 -25.192 1.00 97.88 92 LYS A CA 1
ATOM 739 C C . LYS A 1 92 ? 18.959 0.066 -25.487 1.00 97.88 92 LYS A C 1
ATOM 741 O O . LYS A 1 92 ? 19.365 0.117 -26.646 1.00 97.88 92 LYS A O 1
ATOM 746 N N . LEU A 1 93 ? 19.617 0.620 -24.465 1.00 98.31 93 LEU A N 1
ATOM 747 C CA . LEU A 1 93 ? 20.906 1.300 -24.629 1.00 98.31 93 LEU A CA 1
ATOM 748 C C . LEU A 1 93 ? 22.004 0.332 -25.081 1.00 98.31 93 LEU A C 1
ATOM 750 O O . LEU A 1 93 ? 22.716 0.629 -26.036 1.00 98.31 93 LEU A O 1
ATOM 754 N N . ILE A 1 94 ? 22.109 -0.840 -24.446 1.00 98.56 94 ILE A N 1
ATOM 755 C CA . ILE A 1 94 ? 23.099 -1.864 -24.809 1.00 98.56 94 ILE A CA 1
ATOM 756 C C . ILE A 1 94 ? 22.883 -2.323 -26.254 1.00 98.56 94 ILE A C 1
ATOM 758 O O . ILE A 1 94 ? 23.820 -2.296 -27.048 1.00 98.56 94 ILE A O 1
ATOM 762 N N . VAL A 1 95 ? 21.654 -2.691 -26.627 1.00 98.56 95 VAL A N 1
ATOM 763 C CA . VAL A 1 95 ? 21.336 -3.120 -27.999 1.00 98.56 95 VAL A CA 1
ATOM 764 C C . VAL A 1 95 ? 21.656 -2.014 -29.009 1.00 98.56 95 VAL A C 1
ATOM 766 O O . VAL A 1 95 ? 22.271 -2.293 -30.036 1.00 98.56 95 VAL A O 1
ATOM 769 N N . GLY A 1 96 ? 21.316 -0.758 -28.705 1.00 98.06 96 GLY A N 1
ATOM 770 C CA . GLY A 1 96 ? 21.648 0.385 -29.558 1.00 98.06 96 GLY A CA 1
ATOM 771 C C . GLY A 1 96 ? 23.155 0.559 -29.782 1.00 98.06 96 GLY A C 1
ATOM 772 O O . GLY A 1 96 ? 23.582 0.773 -30.917 1.00 98.06 96 GLY A O 1
ATOM 773 N N . LEU A 1 97 ? 23.969 0.412 -28.730 1.00 98.44 97 LEU A N 1
ATOM 774 C CA . LEU A 1 97 ? 25.432 0.478 -28.825 1.00 98.44 97 LEU A CA 1
ATOM 7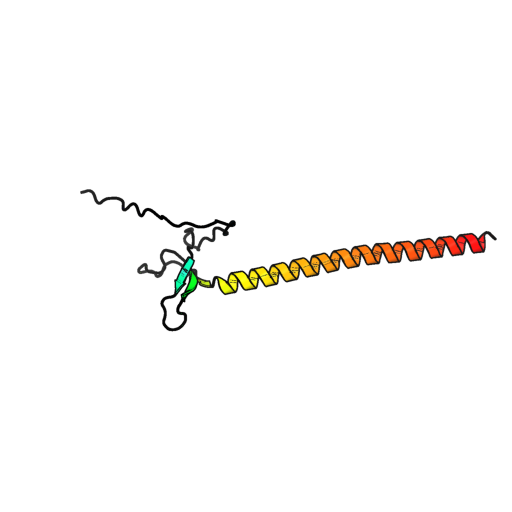75 C C . LEU A 1 97 ? 26.024 -0.690 -29.625 1.00 98.44 97 LEU A C 1
ATOM 777 O O . LEU A 1 97 ? 26.936 -0.490 -30.421 1.00 98.44 97 LEU A O 1
ATOM 781 N N . LEU A 1 98 ? 25.508 -1.908 -29.455 1.00 98.50 98 LEU A N 1
ATOM 782 C CA . LEU A 1 98 ? 25.983 -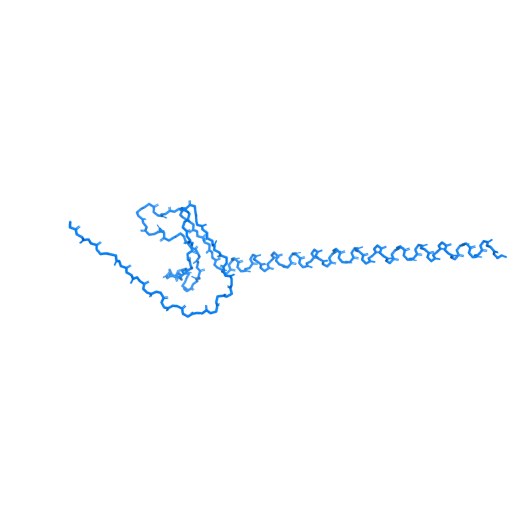3.068 -30.215 1.00 98.50 98 LEU A CA 1
ATOM 783 C C . LEU A 1 98 ? 25.709 -2.912 -31.716 1.00 98.50 98 LEU A C 1
ATOM 785 O O . LEU A 1 98 ? 26.583 -3.191 -32.536 1.00 98.50 98 LEU A O 1
ATOM 789 N N . VAL A 1 99 ? 24.519 -2.421 -32.074 1.00 98.44 99 VAL A N 1
ATOM 790 C CA . VAL A 1 99 ? 24.159 -2.143 -33.471 1.00 98.44 99 VAL A CA 1
ATOM 791 C C . VAL A 1 99 ? 25.040 -1.038 -34.053 1.00 98.44 99 VAL A C 1
ATOM 793 O O . VAL A 1 99 ? 25.525 -1.184 -35.173 1.00 98.44 99 VAL A O 1
ATOM 796 N N . SER A 1 100 ? 25.296 0.044 -33.310 1.00 97.81 100 SER A N 1
ATOM 797 C CA . SER A 1 100 ? 26.141 1.137 -33.805 1.00 97.81 100 SER A CA 1
ATOM 798 C C . SER A 1 100 ? 27.586 0.692 -34.032 1.00 97.81 100 SER A C 1
ATOM 800 O O . SER A 1 100 ? 28.153 0.989 -35.082 1.00 97.81 100 SER A O 1
ATOM 802 N N . ILE A 1 101 ? 28.159 -0.086 -33.107 1.00 98.19 101 ILE A N 1
ATOM 803 C CA . ILE A 1 101 ? 29.497 -0.671 -33.258 1.00 98.19 101 ILE A CA 1
ATOM 804 C C . ILE A 1 101 ? 29.549 -1.569 -34.496 1.00 98.19 101 ILE A C 1
ATOM 806 O O . ILE A 1 101 ? 30.463 -1.429 -35.304 1.00 98.19 101 ILE A O 1
ATOM 810 N N . LEU A 1 102 ? 28.560 -2.449 -34.684 1.00 98.00 102 LEU A N 1
ATOM 811 C CA . LEU A 1 102 ? 28.497 -3.335 -35.847 1.00 98.00 102 LEU A CA 1
ATOM 812 C C . LEU A 1 102 ? 28.470 -2.546 -37.164 1.00 98.00 102 LEU A C 1
ATOM 814 O O . LEU A 1 102 ? 29.228 -2.858 -38.080 1.00 98.00 102 LEU A O 1
ATOM 818 N N . VAL A 1 103 ? 27.640 -1.503 -37.250 1.00 98.06 103 VAL A N 1
ATOM 819 C CA . VAL A 1 103 ? 27.566 -0.628 -38.431 1.00 98.06 103 VAL A CA 1
ATOM 820 C C . VAL A 1 103 ? 28.909 0.056 -38.688 1.00 98.06 103 VAL A C 1
ATOM 822 O O . VAL A 1 103 ? 29.392 0.041 -39.819 1.00 98.06 103 VAL A O 1
ATOM 825 N N . CYS A 1 104 ? 29.547 0.607 -37.652 1.00 97.06 104 CYS A N 1
ATOM 826 C CA . CYS A 1 104 ? 30.868 1.223 -37.770 1.00 97.06 104 CYS A CA 1
ATOM 827 C C . CYS A 1 104 ? 31.917 0.235 -38.302 1.00 97.06 104 CYS A C 1
ATOM 829 O O . CYS A 1 104 ? 32.673 0.585 -39.206 1.00 97.06 104 CYS A O 1
ATOM 831 N N . LEU A 1 105 ? 31.941 -1.000 -37.789 1.00 97.50 105 LEU A N 1
ATOM 832 C CA . LEU A 1 105 ? 32.863 -2.041 -38.252 1.00 97.50 105 LEU A CA 1
ATOM 833 C C . LEU A 1 105 ? 32.642 -2.377 -39.729 1.00 97.50 105 LEU A C 1
ATOM 835 O O . LEU A 1 105 ? 33.602 -2.425 -40.493 1.00 97.50 105 LEU A O 1
ATOM 839 N N . VAL A 1 106 ? 31.387 -2.549 -40.149 1.00 97.62 106 VAL A N 1
ATOM 840 C CA . VAL A 1 106 ? 31.042 -2.818 -41.554 1.00 97.62 106 VAL A CA 1
ATOM 841 C C . VAL A 1 106 ? 31.502 -1.675 -42.464 1.00 97.62 106 VAL A C 1
ATOM 843 O O . VAL A 1 106 ? 32.106 -1.929 -43.502 1.00 97.62 106 VAL A O 1
ATOM 846 N N . VAL A 1 107 ? 31.274 -0.419 -42.069 1.00 97.44 107 VAL A N 1
ATOM 847 C CA . VAL A 1 107 ? 31.702 0.756 -42.848 1.00 97.44 107 VAL A CA 1
ATOM 848 C C . VAL A 1 107 ? 33.223 0.825 -42.977 1.00 97.44 107 VAL A C 1
ATOM 850 O O . VAL A 1 107 ? 33.718 1.104 -44.067 1.00 97.44 107 VAL A O 1
ATOM 853 N N . VAL A 1 108 ? 33.965 0.563 -41.897 1.00 96.69 108 VAL A N 1
ATOM 854 C CA . VAL A 1 108 ? 35.437 0.540 -41.925 1.00 96.69 108 VAL A CA 1
ATOM 855 C C . VAL A 1 108 ? 35.938 -0.550 -42.868 1.00 96.69 108 VAL A C 1
ATOM 857 O O . VAL A 1 108 ? 36.781 -0.263 -43.709 1.00 96.69 108 VAL A O 1
ATOM 860 N N . VAL A 1 109 ? 35.379 -1.761 -42.788 1.00 95.94 109 VAL A N 1
ATOM 861 C CA . VAL A 1 109 ? 35.773 -2.890 -43.646 1.00 95.94 109 VAL A CA 1
ATOM 862 C C . VAL A 1 109 ? 35.478 -2.622 -45.122 1.00 95.94 109 VAL A C 1
ATOM 864 O O . VAL A 1 109 ? 36.308 -2.936 -45.959 1.00 95.94 109 VAL A O 1
ATOM 867 N N . ILE A 1 110 ? 34.331 -2.021 -45.458 1.00 95.00 110 ILE A N 1
ATOM 868 C CA . ILE A 1 110 ? 33.983 -1.685 -46.853 1.00 95.00 110 ILE A CA 1
ATOM 869 C C . ILE A 1 110 ? 34.889 -0.579 -47.418 1.00 95.00 110 ILE A C 1
ATOM 871 O O . ILE A 1 110 ? 35.051 -0.470 -48.632 1.00 95.00 110 ILE A O 1
ATOM 875 N N . LYS A 1 111 ? 35.430 0.285 -46.554 1.00 87.62 111 LYS A N 1
ATOM 876 C CA . LYS A 1 111 ? 36.235 1.445 -46.955 1.00 87.62 111 LYS A CA 1
ATOM 877 C C . LYS A 1 111 ? 37.744 1.160 -47.000 1.00 87.62 111 LYS A C 1
ATOM 879 O O . LYS A 1 111 ? 38.484 2.046 -47.429 1.00 87.62 111 LYS A O 1
ATOM 884 N N . MET A 1 112 ? 38.173 -0.026 -46.567 1.00 79.88 112 MET A N 1
ATOM 885 C CA . MET A 1 112 ? 39.534 -0.565 -46.701 1.00 79.88 112 MET A CA 1
ATOM 886 C C . MET A 1 112 ? 39.668 -1.388 -47.980 1.00 79.88 112 MET A C 1
ATOM 888 O O . MET A 1 112 ? 40.755 -1.303 -48.591 1.00 79.88 112 MET A O 1
#

Sequence (112 aa):
MTTSKSNSSWSGTSRRKNREIIRCSCGDICPIYVSRTPKNPGRKFRGCPNYQDEDGGCGHFKWVDEEEDEFRAFKKQLNLQHKDIESVMLLKLIVGLLVSILVCLVVVVIKM

InterPro domains:
  IPR010666 Zinc finger, GRF-type [PF06839] (23-66)
  IPR010666 Zinc finger, GRF-type [PS51999] (24-67)

Secondary structure (DSSP, 8-state):
----------------------B-TTS-B--EEE--STTSTT-EEEE-TTTTSTT-TT--EEEHHHHHHHHHHHHHHHHHHHHHHHHHHHHHHHHHHHHHHHHHHHHHHHH-

pLDDT: mean 86.75, std 17.97, range [38.25, 98.56]